Protein AF-A0A286G1Q9-F1 (afdb_monomer_lite)

Organism: NCBI:txid414052

Sequence (181 aa):
MIAPRFAAVPCRAAALAVALVFIPAAVVLGTGPVAAQGSPAASSSGALAEALAVELGRPLTPPEGWALQQTVVDHLGKVRQARAAYVERLTVATGLAADTVESALPPLGRGTFSAPRDLRPAMAAGLGRPLAVAEEQAMAAAEADRIAALQPHRQALADRLAVLTGLAPERILPLLPGLGL

Secondary structure (DSSP, 8-state):
-------PPPP----------------------------HHHHHHHHHHHHHHHHHTSPPPHHHHHHHHHHHHHHHHHHHHHHHHHHHHHHHHH---H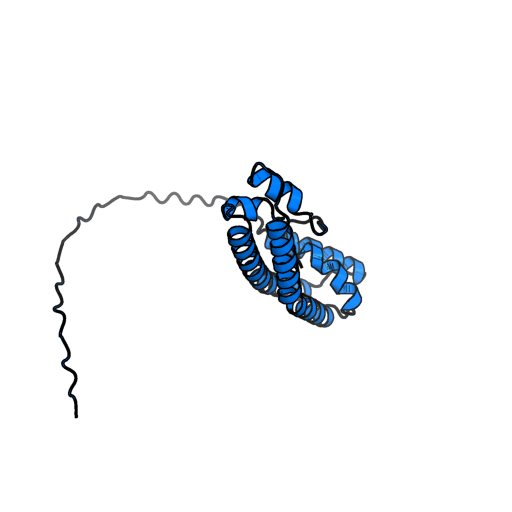HHHHHHSPPTT--S-------HHHHHHHHTSPPPHHHHHHHHHHHHHHHHHHHHHHHHHHHHHHHHH---HHHHTTTGGGGT-

Structure (mmCIF, N/CA/C/O backbone):
data_AF-A0A286G1Q9-F1
#
_entry.id   AF-A0A286G1Q9-F1
#
loop_
_atom_site.group_PDB
_atom_site.id
_atom_site.type_symbol
_atom_site.label_atom_id
_atom_site.label_alt_id
_atom_site.label_comp_id
_atom_site.label_asym_id
_atom_site.label_entity_id
_atom_site.label_seq_id
_atom_site.pdbx_PDB_ins_code
_atom_site.Cartn_x
_atom_site.Cartn_y
_atom_site.Cartn_z
_atom_site.occupancy
_atom_site.B_iso_or_equiv
_atom_site.auth_seq_id
_atom_site.auth_comp_id
_atom_site.auth_asym_id
_atom_site.auth_atom_id
_atom_site.pdbx_PDB_model_num
ATOM 1 N N . MET A 1 1 ? -49.130 26.594 -17.032 1.00 46.50 1 MET A N 1
ATOM 2 C CA . MET A 1 1 ? -48.070 27.480 -17.559 1.00 46.50 1 MET A CA 1
ATOM 3 C C . MET A 1 1 ? -47.640 28.402 -16.429 1.00 46.50 1 MET A C 1
ATOM 5 O O . MET A 1 1 ? -48.415 29.262 -16.042 1.00 46.50 1 MET A O 1
ATOM 9 N N . ILE A 1 2 ? -46.487 28.136 -15.814 1.00 56.78 2 ILE A N 1
ATOM 10 C CA . ILE A 1 2 ? -45.994 28.846 -14.623 1.00 56.78 2 ILE A CA 1
ATOM 11 C C . ILE A 1 2 ? -44.721 29.584 -15.041 1.00 56.78 2 ILE A C 1
ATOM 13 O O . ILE A 1 2 ? -43.764 28.952 -15.480 1.00 56.78 2 ILE A O 1
ATOM 17 N N . ALA A 1 3 ? -44.742 30.913 -14.962 1.00 48.72 3 ALA A N 1
ATO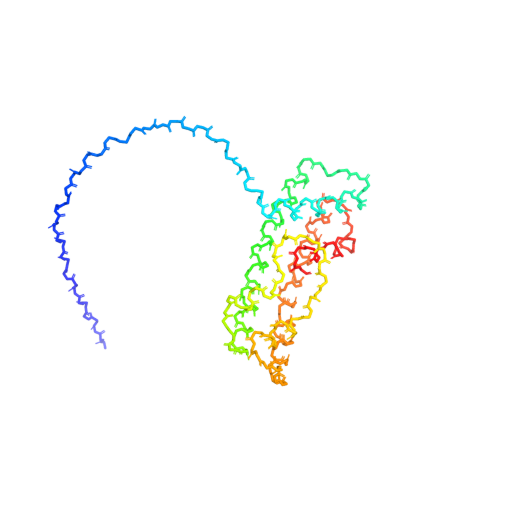M 18 C CA . ALA A 1 3 ? -43.607 31.772 -15.279 1.00 48.72 3 ALA A CA 1
ATOM 19 C C . ALA A 1 3 ? -42.683 31.916 -14.052 1.00 48.72 3 ALA A C 1
ATOM 21 O O . ALA A 1 3 ? -43.184 32.207 -12.962 1.00 48.72 3 ALA A O 1
ATOM 22 N N . PRO A 1 4 ? -41.355 31.756 -14.190 1.00 61.19 4 PRO A N 1
ATOM 23 C CA . PRO A 1 4 ? -40.423 32.025 -13.102 1.00 61.19 4 PRO A CA 1
ATOM 24 C C . PRO A 1 4 ? -40.135 33.529 -12.971 1.00 61.19 4 PRO A C 1
ATOM 26 O O . PRO A 1 4 ? -39.790 34.209 -13.937 1.00 61.19 4 PRO A O 1
ATOM 29 N N . ARG A 1 5 ? -40.261 34.045 -11.743 1.00 64.31 5 ARG A N 1
ATOM 30 C CA . ARG A 1 5 ? -39.819 35.387 -11.347 1.00 64.31 5 ARG A CA 1
ATOM 31 C C . ARG A 1 5 ? -38.334 35.340 -10.981 1.00 64.31 5 ARG A C 1
ATOM 33 O O . ARG A 1 5 ? -37.966 34.705 -9.998 1.00 64.31 5 ARG A O 1
ATOM 40 N N . PHE A 1 6 ? -37.502 36.032 -11.754 1.00 56.72 6 PHE A N 1
ATOM 41 C CA . PHE A 1 6 ? -36.108 36.308 -11.413 1.00 56.72 6 PHE A CA 1
ATOM 42 C C . PHE A 1 6 ? -36.046 37.442 -10.382 1.00 56.72 6 PHE A C 1
ATOM 44 O O . PHE A 1 6 ? -36.530 38.544 -10.638 1.00 56.72 6 PHE A O 1
ATOM 51 N N . ALA A 1 7 ? -35.455 37.173 -9.218 1.00 62.50 7 ALA A N 1
ATOM 52 C CA . ALA A 1 7 ? -35.110 38.192 -8.235 1.00 62.50 7 ALA A CA 1
ATOM 53 C C . ALA A 1 7 ? -33.696 38.715 -8.534 1.00 62.50 7 ALA A C 1
ATOM 55 O O . ALA A 1 7 ? -32.721 37.968 -8.473 1.00 62.50 7 ALA A O 1
ATOM 56 N N . ALA A 1 8 ? -33.601 39.997 -8.885 1.00 56.91 8 ALA A N 1
ATOM 57 C CA . ALA A 1 8 ? -32.343 40.711 -9.057 1.00 56.91 8 ALA A CA 1
ATOM 58 C C . ALA A 1 8 ? -31.742 41.049 -7.682 1.00 56.91 8 ALA A C 1
ATOM 60 O O . ALA A 1 8 ? -32.396 41.681 -6.852 1.00 56.91 8 ALA A O 1
ATOM 61 N N . VAL A 1 9 ? -30.496 40.638 -7.446 1.00 64.06 9 VAL A N 1
ATOM 62 C CA . VAL A 1 9 ? -29.720 41.007 -6.254 1.00 64.06 9 VAL A CA 1
ATOM 63 C C . VAL A 1 9 ? -28.908 42.270 -6.578 1.00 64.06 9 VAL A C 1
ATOM 65 O O . VAL A 1 9 ? -28.150 42.255 -7.549 1.00 64.06 9 VAL A O 1
ATOM 68 N N . PRO A 1 10 ? -29.044 43.370 -5.814 1.00 64.19 10 PRO A N 1
ATOM 69 C CA . PRO A 1 10 ? -28.313 44.602 -6.084 1.00 64.19 10 PRO A CA 1
ATOM 70 C C . PRO A 1 10 ? -26.841 44.510 -5.658 1.00 64.19 10 PRO A C 1
ATOM 72 O O . PRO A 1 10 ? -26.516 44.247 -4.499 1.00 64.19 10 PRO A O 1
ATOM 75 N N . CYS A 1 11 ? -25.952 44.810 -6.608 1.00 49.75 11 CYS A N 1
ATOM 76 C CA . CYS A 1 11 ? -24.539 45.090 -6.386 1.00 49.75 11 CYS A CA 1
ATOM 77 C C . CYS A 1 11 ? -24.363 46.283 -5.433 1.00 49.75 11 CYS A C 1
ATOM 79 O O . CYS A 1 11 ? -24.742 47.409 -5.753 1.00 49.75 11 CYS A O 1
ATOM 81 N N . ARG A 1 12 ? -23.719 46.057 -4.286 1.00 56.97 12 ARG A N 1
ATOM 82 C CA . ARG A 1 12 ? -23.111 47.115 -3.471 1.00 56.97 12 ARG A CA 1
ATOM 83 C C . ARG A 1 12 ? -21.597 46.949 -3.525 1.00 56.97 12 ARG A C 1
ATOM 85 O O . ARG A 1 12 ? -21.027 46.183 -2.759 1.00 56.97 12 ARG A O 1
ATOM 92 N N . ALA A 1 13 ? -20.960 47.659 -4.452 1.00 54.50 13 ALA A N 1
ATOM 93 C CA . ALA A 1 13 ? -19.521 47.881 -4.425 1.00 54.50 13 ALA A CA 1
ATOM 94 C C . ALA A 1 13 ? -19.250 49.046 -3.464 1.00 54.50 13 ALA A C 1
ATOM 96 O O . ALA A 1 13 ? -19.447 50.210 -3.805 1.00 54.50 13 ALA A O 1
ATOM 97 N N . ALA A 1 14 ? -18.872 48.716 -2.231 1.00 55.88 14 ALA A N 1
ATOM 98 C CA . ALA A 1 14 ? -18.356 49.680 -1.276 1.00 55.88 14 ALA A CA 1
ATOM 99 C C . ALA A 1 14 ? -16.885 49.954 -1.605 1.00 55.88 14 ALA A C 1
ATOM 101 O O . ALA A 1 14 ? -16.043 49.060 -1.546 1.00 55.88 14 ALA A O 1
ATOM 102 N N . ALA A 1 15 ? -16.598 51.201 -1.966 1.00 52.31 15 ALA A N 1
ATOM 103 C CA . ALA A 1 15 ? -15.256 51.746 -1.983 1.00 52.31 15 ALA A CA 1
ATOM 104 C C . ALA A 1 15 ? -14.762 51.889 -0.537 1.00 52.31 15 ALA A C 1
ATOM 106 O O . ALA A 1 15 ? -15.402 52.567 0.265 1.00 52.31 15 ALA A O 1
ATOM 107 N N . LEU A 1 16 ? -13.615 51.294 -0.214 1.00 52.31 16 LEU A N 1
ATOM 108 C CA . LEU A 1 16 ? -12.829 51.724 0.935 1.00 52.31 16 LEU A CA 1
ATOM 109 C C . LEU A 1 16 ? -11.348 51.707 0.564 1.00 52.31 16 LEU A C 1
ATOM 111 O O . LEU A 1 16 ? -10.764 50.667 0.267 1.00 52.31 16 LEU A O 1
ATOM 115 N N . ALA A 1 17 ? -10.782 52.908 0.553 1.00 52.94 17 ALA A N 1
ATOM 116 C CA . ALA A 1 17 ? -9.363 53.166 0.445 1.00 52.94 17 ALA A CA 1
ATOM 117 C C . ALA A 1 17 ? -8.627 52.528 1.630 1.00 52.94 17 ALA A C 1
ATOM 119 O O . ALA A 1 17 ? -8.997 52.753 2.782 1.00 52.94 17 ALA A O 1
ATOM 120 N N . VAL A 1 18 ? -7.566 51.773 1.349 1.00 51.84 18 VAL A N 1
ATOM 121 C CA . VAL A 1 18 ? -6.599 51.347 2.363 1.00 51.84 18 VAL A CA 1
ATOM 122 C C . VAL A 1 18 ? -5.214 51.814 1.942 1.00 51.84 18 VAL A C 1
ATOM 124 O O . VAL A 1 18 ? -4.792 51.660 0.798 1.00 51.84 18 VAL A O 1
ATOM 127 N N . ALA A 1 19 ? -4.580 52.463 2.910 1.00 50.38 19 ALA A N 1
ATOM 128 C CA . ALA A 1 19 ? -3.328 53.184 2.861 1.00 50.38 19 ALA A CA 1
ATOM 129 C C . ALA A 1 19 ? -2.171 52.414 2.206 1.00 50.38 19 ALA A C 1
ATOM 131 O O . ALA A 1 19 ? -1.860 51.277 2.557 1.00 50.38 19 ALA A O 1
ATOM 132 N N . LEU A 1 20 ? -1.474 53.125 1.321 1.00 50.12 20 LEU A N 1
ATOM 133 C CA . LEU A 1 20 ? -0.109 52.845 0.898 1.00 50.12 20 LEU A CA 1
ATOM 134 C C . LEU A 1 20 ? 0.822 53.022 2.108 1.00 50.12 20 LEU A C 1
ATOM 136 O O . LEU A 1 20 ? 1.141 54.145 2.495 1.00 50.12 20 LEU A O 1
ATOM 140 N N . VAL A 1 21 ? 1.261 51.915 2.707 1.00 56.69 21 VAL A N 1
ATOM 141 C CA . VAL A 1 21 ? 2.411 51.900 3.620 1.00 56.69 21 VAL A CA 1
ATOM 142 C C . VAL A 1 21 ? 3.615 51.427 2.817 1.00 56.69 21 VAL A C 1
ATOM 144 O O . VAL A 1 21 ? 3.724 50.266 2.432 1.00 56.69 21 VAL A O 1
ATOM 147 N N . PHE A 1 22 ? 4.494 52.376 2.517 1.00 47.47 22 PHE A N 1
ATOM 148 C CA . PHE A 1 22 ? 5.745 52.173 1.802 1.00 47.47 22 PHE A CA 1
ATOM 149 C C . PHE A 1 22 ? 6.777 51.600 2.785 1.00 47.47 22 PHE A C 1
ATOM 151 O O . PHE A 1 22 ? 7.311 52.326 3.620 1.00 47.47 22 PHE A O 1
ATOM 158 N N . ILE A 1 23 ? 7.030 50.291 2.721 1.00 59.38 23 ILE A N 1
ATOM 159 C CA . ILE A 1 23 ? 8.126 49.639 3.451 1.00 59.38 23 ILE A CA 1
ATOM 160 C C . ILE A 1 23 ? 9.264 49.408 2.447 1.00 59.38 23 ILE A C 1
ATOM 162 O O . ILE A 1 23 ? 9.084 48.611 1.523 1.00 59.38 23 ILE A O 1
ATOM 166 N N . PRO A 1 24 ? 10.433 50.059 2.579 1.00 51.56 24 PRO A N 1
ATOM 167 C CA . PRO A 1 24 ? 11.593 49.701 1.778 1.00 51.56 24 PRO A CA 1
ATOM 168 C C . PRO A 1 24 ? 12.154 48.367 2.288 1.00 51.56 24 PRO A C 1
ATOM 170 O O . PRO A 1 24 ? 12.862 48.308 3.292 1.00 51.56 24 PRO A O 1
ATOM 173 N N . ALA A 1 25 ? 11.810 47.277 1.603 1.00 49.81 25 ALA A N 1
ATOM 174 C CA . ALA A 1 25 ? 12.430 45.978 1.820 1.00 49.81 25 ALA A CA 1
ATOM 175 C C . ALA A 1 25 ? 13.837 45.989 1.206 1.00 49.81 25 ALA A C 1
ATOM 177 O O . ALA A 1 25 ? 14.006 45.962 -0.013 1.00 49.81 25 ALA A O 1
ATOM 178 N N . ALA A 1 26 ? 14.853 46.027 2.066 1.00 49.38 26 ALA A N 1
ATOM 179 C CA . ALA A 1 26 ? 16.213 45.666 1.707 1.00 49.38 26 ALA A CA 1
ATOM 180 C C . ALA A 1 26 ? 16.222 44.198 1.251 1.00 49.38 26 ALA A C 1
ATOM 182 O O . ALA A 1 26 ? 16.149 43.275 2.062 1.00 49.38 26 ALA A O 1
ATOM 183 N N . VAL A 1 27 ? 16.272 43.984 -0.064 1.00 52.19 27 VAL A N 1
ATOM 184 C CA . VAL A 1 27 ? 16.460 42.664 -0.669 1.00 52.19 27 VAL A CA 1
ATOM 185 C C . VAL A 1 27 ? 17.914 42.261 -0.449 1.00 52.19 27 VAL A C 1
ATOM 187 O O . VAL A 1 27 ? 18.804 42.571 -1.237 1.00 52.19 27 VAL A O 1
ATOM 190 N N . VAL A 1 28 ? 18.159 41.579 0.666 1.00 53.88 28 VAL A N 1
ATOM 191 C CA . VAL A 1 28 ? 19.361 40.771 0.850 1.00 53.88 28 VAL A CA 1
ATOM 192 C C . VAL A 1 28 ? 19.193 39.544 -0.043 1.00 53.88 28 VAL A C 1
ATOM 194 O O . VAL A 1 28 ? 18.427 38.633 0.267 1.00 53.88 28 VAL A O 1
ATOM 197 N N . LEU A 1 29 ? 19.894 39.544 -1.178 1.00 47.00 29 LEU A N 1
ATOM 198 C CA . LEU A 1 29 ? 20.135 38.371 -2.020 1.00 47.00 29 LEU A CA 1
ATOM 199 C C . LEU A 1 29 ? 20.992 37.366 -1.237 1.00 47.00 29 LEU A C 1
ATOM 201 O O . LEU A 1 29 ? 22.191 37.226 -1.455 1.00 47.00 29 LEU A O 1
ATOM 205 N N . GLY A 1 30 ? 20.369 36.685 -0.281 1.00 43.12 30 GLY A N 1
ATOM 206 C CA . GLY A 1 30 ? 20.910 35.484 0.326 1.00 43.12 30 GLY A CA 1
ATOM 207 C C . GLY A 1 30 ? 20.590 34.304 -0.577 1.00 43.12 30 GLY A C 1
ATOM 208 O O . GLY A 1 30 ? 19.539 33.685 -0.436 1.00 43.12 30 GLY A O 1
ATOM 209 N N . THR A 1 31 ? 21.494 33.971 -1.499 1.00 49.56 31 THR A N 1
ATOM 210 C CA . THR A 1 31 ? 21.544 32.642 -2.121 1.00 49.56 31 THR A CA 1
ATOM 211 C C . THR A 1 31 ? 21.985 31.637 -1.060 1.00 49.56 31 THR A C 1
ATOM 213 O O . THR A 1 31 ? 23.127 31.180 -1.039 1.00 49.56 31 THR A O 1
ATOM 216 N N . GLY A 1 32 ? 21.096 31.345 -0.114 1.00 42.12 32 GLY A N 1
ATOM 217 C CA . GLY A 1 32 ? 21.249 30.188 0.748 1.00 42.12 32 GLY A CA 1
ATOM 218 C C . GLY A 1 32 ? 21.116 28.933 -0.116 1.00 42.12 32 GLY A C 1
ATOM 219 O O . GLY A 1 32 ? 20.238 28.899 -0.985 1.00 42.12 32 GLY A O 1
ATOM 220 N N . PRO A 1 33 ? 21.960 27.906 0.072 1.00 46.28 33 PRO A N 1
ATOM 221 C CA . PRO A 1 33 ? 21.718 26.620 -0.550 1.00 46.28 33 PRO A CA 1
ATOM 222 C C . PRO A 1 33 ? 20.346 26.155 -0.070 1.00 46.28 33 PRO A C 1
ATOM 224 O O . PRO A 1 33 ? 20.135 25.927 1.122 1.00 46.28 33 PRO A O 1
ATOM 227 N N . VAL A 1 34 ? 19.396 26.057 -0.999 1.00 50.44 34 VAL A N 1
ATOM 228 C CA . VAL A 1 34 ? 18.176 25.290 -0.784 1.00 50.44 34 VAL A CA 1
ATOM 229 C C . VAL A 1 34 ? 18.673 23.890 -0.475 1.00 50.44 34 VAL A C 1
ATOM 231 O O . VAL A 1 34 ? 19.079 23.157 -1.375 1.00 50.44 34 VAL A O 1
ATOM 234 N N . ALA A 1 35 ? 18.729 23.550 0.813 1.00 41.28 35 ALA A N 1
ATOM 235 C CA . ALA A 1 35 ? 18.832 22.176 1.241 1.00 41.28 35 ALA A CA 1
ATOM 236 C C . ALA A 1 35 ? 17.681 21.484 0.524 1.00 41.28 35 ALA A C 1
ATOM 238 O O . ALA A 1 35 ? 16.515 21.753 0.823 1.00 41.28 35 ALA A O 1
ATOM 239 N N . ALA A 1 36 ? 18.019 20.707 -0.505 1.00 43.31 36 ALA A N 1
ATOM 240 C CA . ALA A 1 36 ? 17.094 19.838 -1.186 1.00 43.31 36 ALA A CA 1
ATOM 241 C C . ALA A 1 36 ? 16.497 18.976 -0.081 1.00 43.31 36 ALA A C 1
ATOM 243 O O . ALA A 1 36 ? 17.136 18.041 0.399 1.00 43.31 36 ALA A O 1
ATOM 244 N N . GLN A 1 37 ? 15.321 19.371 0.408 1.00 44.16 37 GLN A N 1
ATOM 245 C CA . GLN A 1 37 ? 14.519 18.539 1.275 1.00 44.16 37 GLN A CA 1
ATOM 246 C C . GLN A 1 37 ? 14.316 17.284 0.446 1.00 44.16 37 GLN A C 1
ATOM 248 O O . GLN A 1 37 ? 13.600 17.323 -0.555 1.00 44.16 37 GLN A O 1
ATOM 253 N N . GLY A 1 38 ? 15.080 16.238 0.774 1.00 45.81 38 GLY A N 1
ATOM 254 C CA . GLY A 1 38 ? 15.078 14.980 0.052 1.00 45.81 38 GLY A CA 1
ATOM 255 C C . GLY A 1 38 ? 13.637 14.531 -0.002 1.00 45.81 38 GLY A C 1
ATOM 256 O O . GLY A 1 38 ? 13.063 14.160 1.022 1.00 45.81 38 GLY A O 1
ATOM 257 N N . SER A 1 39 ? 13.019 14.700 -1.170 1.00 47.84 39 SER A N 1
ATOM 258 C CA . SER A 1 39 ? 11.603 14.425 -1.313 1.00 47.84 39 SER A CA 1
ATOM 259 C C . SER A 1 39 ? 11.430 12.959 -0.927 1.00 47.84 39 SER A C 1
ATOM 261 O O . SER A 1 39 ? 12.187 12.128 -1.426 1.00 47.84 39 SER A O 1
ATOM 263 N N . PRO A 1 40 ? 10.497 12.594 -0.037 1.00 52.56 40 PRO A N 1
ATOM 264 C CA . PRO A 1 40 ? 10.338 11.202 0.389 1.00 52.56 40 PRO A CA 1
ATOM 265 C C . PRO A 1 40 ? 10.076 10.257 -0.800 1.00 52.56 40 PRO A C 1
ATOM 267 O O . PRO A 1 40 ? 10.386 9.070 -0.731 1.00 52.56 40 PRO A O 1
ATOM 270 N N . ALA A 1 41 ? 9.590 10.798 -1.925 1.00 50.19 41 ALA A N 1
ATOM 271 C CA . ALA A 1 41 ? 9.486 10.102 -3.206 1.00 50.19 41 ALA A CA 1
ATOM 272 C C . ALA A 1 41 ? 10.850 9.728 -3.831 1.00 50.19 41 ALA A C 1
ATOM 274 O O . ALA A 1 41 ? 10.953 8.705 -4.503 1.00 50.19 41 ALA A O 1
ATOM 275 N N . ALA A 1 42 ? 11.908 10.513 -3.606 1.00 55.16 42 ALA A N 1
ATOM 276 C CA . ALA A 1 42 ? 13.269 10.221 -4.065 1.00 55.16 42 ALA A CA 1
ATOM 277 C C . ALA A 1 42 ? 13.888 9.034 -3.304 1.00 55.16 42 ALA A C 1
ATOM 279 O O . ALA A 1 42 ? 14.580 8.213 -3.895 1.00 55.16 42 ALA A O 1
ATOM 280 N N . SER A 1 43 ? 13.589 8.890 -2.009 1.00 61.56 43 SER A N 1
ATOM 281 C CA . SER A 1 43 ? 14.094 7.771 -1.197 1.00 61.56 43 SER A CA 1
ATOM 282 C C . SER A 1 43 ? 13.413 6.439 -1.531 1.00 61.56 43 SER A C 1
ATOM 284 O O . SER A 1 43 ? 14.074 5.407 -1.591 1.00 61.56 43 SER A O 1
ATOM 286 N N . SER A 1 44 ? 12.102 6.453 -1.789 1.00 65.69 44 SER A N 1
ATOM 287 C CA . SER A 1 44 ? 11.346 5.246 -2.166 1.00 65.69 44 SER A CA 1
ATOM 288 C C . SER A 1 44 ? 11.612 4.804 -3.605 1.00 65.69 44 SER A C 1
ATOM 290 O O . SER A 1 44 ? 11.750 3.609 -3.858 1.00 65.69 44 SER A O 1
ATOM 292 N N . SER A 1 45 ? 11.742 5.752 -4.539 1.00 74.00 45 SER A N 1
ATOM 293 C CA . SER A 1 45 ? 12.166 5.435 -5.910 1.00 74.00 45 SER A CA 1
ATOM 294 C C . SER A 1 45 ? 13.603 4.915 -5.966 1.00 74.00 45 SER A C 1
ATOM 296 O O . SER A 1 45 ? 13.857 3.993 -6.730 1.00 74.00 45 SER A O 1
ATOM 298 N N . GLY A 1 46 ? 14.511 5.420 -5.122 1.00 81.06 46 GLY A N 1
ATOM 299 C CA . GLY A 1 46 ? 15.887 4.924 -5.022 1.00 81.06 46 GLY A CA 1
ATOM 300 C C . GLY A 1 46 ? 15.976 3.454 -4.600 1.00 81.06 46 GLY A C 1
ATOM 301 O O . GLY A 1 46 ? 16.628 2.668 -5.279 1.00 81.06 46 GLY A O 1
ATOM 302 N N . ALA A 1 47 ? 15.261 3.056 -3.542 1.00 82.50 47 ALA A N 1
ATOM 303 C CA . ALA A 1 47 ? 15.257 1.664 -3.075 1.00 82.50 47 ALA A CA 1
ATOM 304 C C . ALA A 1 47 ? 14.647 0.693 -4.105 1.00 82.50 47 ALA A C 1
ATOM 306 O O . ALA A 1 47 ? 15.155 -0.408 -4.308 1.00 82.50 47 ALA A O 1
ATOM 307 N N . LEU A 1 48 ? 13.574 1.106 -4.790 1.00 85.31 48 LEU A N 1
ATOM 308 C CA . LEU A 1 48 ? 12.987 0.316 -5.873 1.00 85.31 48 LEU A CA 1
ATOM 309 C C . LEU A 1 48 ? 13.919 0.235 -7.089 1.00 85.31 48 LEU A C 1
ATOM 311 O O . LEU A 1 48 ? 14.038 -0.826 -7.694 1.00 85.31 48 LEU A O 1
ATOM 315 N N . ALA A 1 49 ? 14.584 1.337 -7.441 1.00 87.81 49 ALA A N 1
ATOM 316 C CA . ALA A 1 49 ? 15.558 1.381 -8.526 1.00 87.81 49 ALA A CA 1
ATOM 317 C C . ALA A 1 49 ? 16.736 0.437 -8.259 1.00 87.81 49 ALA A C 1
ATOM 319 O O . ALA A 1 49 ? 17.164 -0.273 -9.164 1.00 87.81 49 ALA A O 1
ATOM 320 N N . GLU A 1 50 ? 17.223 0.393 -7.018 1.00 87.06 50 GLU A N 1
ATOM 321 C CA . GLU A 1 50 ? 18.274 -0.528 -6.589 1.00 87.06 50 GLU A CA 1
ATOM 322 C C . GLU A 1 50 ? 17.806 -1.986 -6.659 1.00 87.06 50 GLU A C 1
ATOM 324 O O . GLU A 1 50 ? 18.484 -2.814 -7.263 1.00 87.06 50 GLU A O 1
ATOM 329 N N . ALA A 1 51 ? 16.612 -2.296 -6.145 1.00 87.31 51 ALA A N 1
ATOM 330 C CA . ALA A 1 51 ? 16.047 -3.643 -6.230 1.00 87.31 51 ALA A CA 1
ATOM 331 C C . ALA A 1 51 ? 15.852 -4.106 -7.686 1.00 87.31 51 ALA A C 1
ATOM 333 O O . ALA A 1 51 ? 16.204 -5.232 -8.035 1.00 87.31 51 ALA A O 1
ATOM 334 N N . LEU A 1 52 ? 15.356 -3.227 -8.562 1.00 88.38 52 LEU A N 1
ATOM 335 C CA . LEU A 1 52 ? 15.233 -3.513 -9.993 1.00 88.38 52 LEU A CA 1
ATOM 336 C C . LEU A 1 52 ? 16.600 -3.693 -10.660 1.00 88.38 52 LEU A C 1
ATOM 338 O O . LEU A 1 52 ? 16.750 -4.583 -11.491 1.00 88.38 52 LEU A O 1
ATOM 342 N N . ALA A 1 53 ? 17.601 -2.890 -10.294 1.00 89.38 53 ALA A N 1
ATOM 343 C CA . ALA A 1 53 ? 18.957 -3.032 -10.818 1.00 89.38 53 ALA A CA 1
ATOM 344 C C . ALA A 1 53 ? 19.592 -4.376 -10.422 1.00 89.38 53 ALA A C 1
ATOM 346 O O . ALA A 1 53 ? 20.266 -5.002 -11.243 1.00 89.38 53 ALA A O 1
ATOM 347 N N . VAL A 1 54 ? 19.337 -4.850 -9.196 1.00 90.88 54 VAL A N 1
ATOM 348 C CA . VAL A 1 54 ? 19.756 -6.181 -8.732 1.00 90.88 54 VAL A CA 1
ATOM 349 C C . VAL A 1 54 ? 19.080 -7.280 -9.555 1.00 90.88 54 VAL A C 1
ATOM 351 O O . VAL A 1 54 ? 19.767 -8.162 -10.065 1.00 90.88 54 VAL A O 1
ATOM 354 N N . GLU A 1 55 ? 17.762 -7.205 -9.760 1.00 90.94 55 GLU A N 1
ATOM 355 C CA . GLU A 1 55 ? 17.020 -8.196 -10.555 1.00 90.94 55 GLU A CA 1
ATOM 356 C C . GLU A 1 55 ? 17.431 -8.213 -12.037 1.00 90.94 55 GLU A C 1
ATOM 358 O O . GLU A 1 55 ? 17.443 -9.278 -12.664 1.00 90.94 55 GLU A O 1
ATOM 363 N N . LEU A 1 56 ? 17.784 -7.047 -12.589 1.00 91.06 56 LEU A N 1
ATOM 364 C CA . LEU A 1 56 ? 18.285 -6.875 -13.955 1.00 91.06 56 LEU A CA 1
ATOM 365 C C . LEU A 1 56 ? 19.745 -7.310 -14.131 1.00 91.06 56 LEU A C 1
ATOM 367 O O . LEU A 1 56 ? 20.176 -7.533 -15.262 1.00 91.06 56 LEU A O 1
ATOM 371 N N . GLY A 1 57 ? 20.526 -7.371 -13.050 1.00 93.31 57 GLY A N 1
ATOM 372 C CA . GLY A 1 57 ? 21.978 -7.567 -13.106 1.00 93.31 57 GLY A CA 1
ATOM 373 C C . GLY A 1 57 ? 22.746 -6.392 -13.731 1.00 93.31 57 GLY A C 1
ATOM 374 O O . GLY A 1 57 ? 23.919 -6.535 -14.073 1.00 93.31 57 GLY A O 1
ATOM 375 N N . ARG A 1 58 ? 22.100 -5.231 -13.906 1.00 92.38 58 ARG A N 1
ATOM 376 C CA . ARG A 1 58 ? 22.694 -3.994 -14.435 1.00 92.38 58 ARG A CA 1
ATOM 377 C C . ARG A 1 58 ? 22.017 -2.769 -13.818 1.00 92.38 58 ARG A C 1
ATOM 379 O O . ARG A 1 58 ? 20.838 -2.847 -13.473 1.00 92.38 58 ARG A O 1
ATOM 386 N N . PRO A 1 59 ? 22.697 -1.613 -13.739 1.00 92.06 59 PRO A N 1
ATOM 387 C CA . PRO A 1 59 ? 22.027 -0.375 -13.369 1.00 92.06 59 PRO A CA 1
ATOM 388 C C . PRO A 1 59 ? 20.954 0.006 -14.401 1.00 92.06 59 PRO A C 1
ATOM 390 O O . PRO A 1 59 ? 21.063 -0.288 -15.600 1.00 92.06 59 PRO A O 1
ATOM 393 N N . LEU A 1 60 ? 19.923 0.700 -13.919 1.00 88.94 60 LEU A N 1
ATOM 394 C CA . LEU A 1 60 ? 18.942 1.363 -14.771 1.00 88.94 60 LEU A CA 1
ATOM 395 C C . LEU A 1 60 ? 19.630 2.475 -15.566 1.00 88.94 60 LEU A C 1
ATOM 397 O O . LEU A 1 60 ? 20.453 3.229 -15.042 1.00 88.94 60 LEU A O 1
ATOM 401 N N . THR A 1 61 ? 19.279 2.589 -16.839 1.00 91.31 61 THR A N 1
ATOM 402 C CA . THR A 1 61 ? 19.710 3.709 -17.673 1.00 91.31 61 THR A CA 1
ATOM 403 C C . THR A 1 61 ? 19.016 5.002 -17.219 1.00 91.31 61 THR A C 1
ATOM 405 O O . THR A 1 61 ? 17.931 4.948 -16.635 1.00 91.31 61 THR A O 1
ATOM 408 N N . PRO A 1 62 ? 19.581 6.189 -17.505 1.00 89.50 62 PRO A N 1
ATOM 409 C CA . PRO A 1 62 ? 18.933 7.459 -17.175 1.00 89.50 62 PRO A CA 1
ATOM 410 C C . PRO A 1 62 ? 17.465 7.592 -17.642 1.00 89.50 62 PRO A C 1
ATOM 412 O O . PRO A 1 62 ? 16.641 8.014 -16.827 1.00 89.50 62 PRO A O 1
ATOM 415 N N . PRO A 1 63 ? 17.081 7.219 -18.887 1.00 88.94 63 PRO A N 1
ATOM 416 C CA . PRO A 1 63 ? 15.677 7.278 -19.300 1.00 88.94 63 PRO A CA 1
ATOM 417 C C . PRO A 1 63 ? 14.785 6.278 -18.547 1.00 88.94 63 PRO A C 1
ATOM 419 O O . PRO A 1 63 ? 13.665 6.637 -18.184 1.00 88.94 63 PRO A O 1
ATOM 422 N N . GLU A 1 64 ? 15.270 5.064 -18.254 1.00 88.56 64 GLU A N 1
ATOM 423 C CA . GLU A 1 64 ? 14.535 4.079 -17.441 1.00 88.56 64 GLU A CA 1
ATOM 424 C C . GLU A 1 64 ? 14.319 4.596 -16.009 1.00 88.56 64 GLU A C 1
ATOM 426 O O . GLU A 1 64 ? 13.215 4.499 -15.478 1.00 88.56 64 GLU A O 1
ATOM 431 N N . GLY A 1 65 ? 15.344 5.204 -15.401 1.00 89.38 65 GLY A N 1
ATOM 432 C CA . GLY A 1 65 ? 15.262 5.791 -14.062 1.00 89.38 65 GLY A CA 1
ATOM 433 C C . GLY A 1 65 ? 14.259 6.945 -13.973 1.00 89.38 65 GLY A C 1
ATOM 434 O O . GLY A 1 65 ? 13.476 7.013 -13.025 1.00 89.38 65 GLY A O 1
ATOM 435 N N . TRP A 1 66 ? 14.218 7.821 -14.982 1.00 88.88 66 TRP A N 1
ATOM 436 C CA . TRP A 1 66 ? 13.231 8.904 -15.039 1.00 88.88 66 TRP A CA 1
ATOM 437 C C . TRP A 1 66 ? 11.800 8.375 -15.221 1.00 88.88 66 TRP A C 1
ATOM 439 O O . TRP A 1 66 ? 10.883 8.805 -14.518 1.00 88.88 66 TRP A O 1
ATOM 449 N N . ALA A 1 67 ? 11.606 7.402 -16.118 1.00 89.50 67 ALA A N 1
ATOM 450 C CA . ALA A 1 67 ? 10.304 6.775 -16.344 1.00 89.50 67 ALA A CA 1
ATOM 451 C C . ALA A 1 67 ? 9.803 6.017 -15.103 1.00 89.50 67 ALA A C 1
ATOM 453 O O . ALA A 1 67 ? 8.621 6.105 -14.752 1.00 89.50 67 ALA A O 1
ATOM 454 N N . LEU A 1 68 ? 10.703 5.325 -14.398 1.00 90.44 68 LEU A N 1
ATOM 455 C CA . LEU A 1 68 ? 10.437 4.700 -13.104 1.00 90.44 68 LEU A CA 1
ATOM 456 C C . LEU A 1 68 ? 9.946 5.739 -12.093 1.00 90.44 68 LEU A C 1
ATOM 458 O O . LEU A 1 68 ? 8.891 5.555 -11.489 1.00 90.44 68 LEU A O 1
ATOM 462 N N . GLN A 1 69 ? 10.677 6.845 -11.932 1.00 89.44 69 GLN A N 1
ATOM 463 C CA . GLN A 1 69 ? 10.328 7.892 -10.977 1.00 89.44 69 GLN A CA 1
ATOM 464 C C . GLN A 1 69 ? 8.942 8.488 -11.258 1.00 89.44 69 GLN A C 1
ATOM 466 O O . GLN A 1 69 ? 8.137 8.597 -10.334 1.00 89.44 69 GLN A O 1
ATOM 471 N N . GLN A 1 70 ? 8.641 8.826 -12.516 1.00 89.44 70 GLN A N 1
ATOM 472 C CA . GLN A 1 70 ? 7.318 9.314 -12.932 1.00 89.44 70 GLN A CA 1
ATOM 473 C C . GLN A 1 70 ? 6.218 8.307 -12.584 1.00 89.44 70 GLN A C 1
ATOM 475 O O . GLN A 1 70 ? 5.236 8.644 -11.924 1.00 89.44 70 GLN A O 1
ATOM 480 N N . THR A 1 71 ? 6.433 7.038 -12.943 1.00 89.00 71 THR A N 1
ATOM 481 C CA . THR A 1 71 ? 5.463 5.968 -12.688 1.00 89.00 71 THR A CA 1
ATOM 482 C C . THR A 1 71 ? 5.203 5.799 -11.189 1.00 89.00 71 THR A C 1
ATOM 484 O O . THR A 1 71 ? 4.053 5.649 -10.782 1.00 89.00 71 THR A O 1
ATOM 487 N N . VAL A 1 72 ? 6.244 5.869 -10.353 1.00 87.19 72 VAL A N 1
ATOM 488 C CA . VAL A 1 72 ? 6.119 5.796 -8.889 1.00 87.19 72 VAL A CA 1
ATOM 489 C C . VAL A 1 72 ? 5.366 7.005 -8.331 1.00 87.19 72 VAL A C 1
ATOM 491 O O . VAL A 1 72 ? 4.496 6.829 -7.481 1.00 87.19 72 VAL A O 1
ATOM 494 N N . VAL A 1 73 ? 5.654 8.223 -8.797 1.00 86.31 73 VAL A N 1
ATOM 495 C CA . VAL A 1 73 ? 4.980 9.447 -8.326 1.00 86.31 73 VAL A CA 1
ATOM 496 C C . VAL A 1 73 ? 3.482 9.408 -8.623 1.00 86.31 73 VAL A C 1
ATOM 498 O O . VAL A 1 73 ? 2.679 9.615 -7.708 1.00 86.31 73 VAL A O 1
ATOM 501 N N . ASP A 1 74 ? 3.106 9.070 -9.857 1.00 85.94 74 ASP A N 1
ATOM 502 C CA . ASP A 1 74 ? 1.703 8.907 -10.255 1.00 85.94 74 ASP A CA 1
ATOM 503 C C . ASP A 1 74 ? 0.997 7.871 -9.375 1.00 85.94 74 ASP A C 1
ATOM 505 O O . ASP A 1 74 ? -0.147 8.047 -8.940 1.00 85.94 74 ASP A O 1
ATOM 509 N N . HIS A 1 75 ? 1.708 6.789 -9.067 1.00 85.75 75 HIS A N 1
ATOM 510 C CA . HIS A 1 75 ? 1.187 5.706 -8.258 1.00 85.75 75 HIS A CA 1
ATOM 511 C C . HIS A 1 75 ? 0.983 6.091 -6.793 1.00 85.75 75 HIS A C 1
ATOM 513 O O . HIS A 1 75 ? -0.055 5.787 -6.203 1.00 85.75 75 HIS A O 1
ATOM 519 N N . LEU A 1 76 ? 1.938 6.809 -6.202 1.00 85.44 76 LEU A N 1
ATOM 520 C CA . LEU A 1 76 ? 1.837 7.294 -4.828 1.00 85.44 76 LEU A CA 1
ATOM 521 C C . LEU A 1 76 ? 0.618 8.206 -4.637 1.00 85.44 76 LEU A C 1
ATOM 523 O O . LEU A 1 76 ? 0.034 8.207 -3.555 1.00 85.44 76 LEU A O 1
ATOM 527 N N . GLY A 1 77 ? 0.187 8.933 -5.674 1.00 86.69 77 GLY A N 1
ATOM 528 C CA . GLY A 1 77 ? -1.070 9.686 -5.654 1.00 86.69 77 GLY A CA 1
ATOM 529 C C . GLY A 1 77 ? -2.294 8.795 -5.402 1.00 86.69 77 GLY A C 1
ATOM 530 O O . GLY A 1 77 ? -3.103 9.088 -4.521 1.00 86.69 77 GLY A O 1
ATOM 531 N N . LYS A 1 78 ? -2.391 7.660 -6.109 1.00 86.19 78 LYS A N 1
ATOM 532 C CA . LYS A 1 78 ? -3.464 6.662 -5.929 1.00 86.19 78 LYS A CA 1
ATOM 533 C C . LYS A 1 78 ? -3.418 6.024 -4.539 1.00 86.19 78 LYS A C 1
ATOM 535 O O . LYS A 1 78 ? -4.448 5.912 -3.877 1.00 86.19 78 LYS A O 1
ATOM 540 N N . VAL A 1 79 ? -2.223 5.664 -4.070 1.00 87.44 79 VAL A N 1
ATOM 541 C CA . VAL A 1 79 ? -2.029 5.068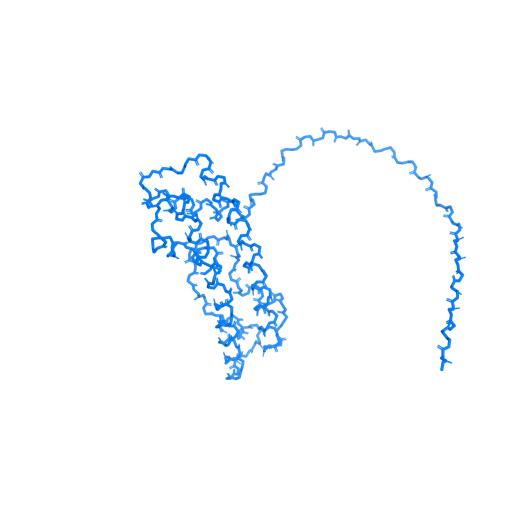 -2.737 1.00 87.44 79 VAL A CA 1
ATOM 542 C C . VAL A 1 79 ? -2.442 6.035 -1.631 1.00 87.44 79 VAL A C 1
ATOM 544 O O . VAL A 1 79 ? -3.111 5.627 -0.686 1.00 87.44 79 VAL A O 1
ATOM 547 N N . ARG A 1 80 ? -2.109 7.328 -1.755 1.00 88.94 80 ARG A N 1
ATOM 548 C CA . ARG A 1 80 ? -2.553 8.362 -0.804 1.00 88.94 80 ARG A CA 1
ATOM 549 C C . ARG A 1 80 ? -4.073 8.452 -0.732 1.00 88.94 80 ARG A C 1
ATOM 551 O O . ARG A 1 80 ? -4.609 8.521 0.368 1.00 88.94 80 ARG A O 1
ATOM 558 N N . GLN A 1 81 ? -4.758 8.403 -1.873 1.00 90.50 81 GLN A N 1
ATOM 559 C CA . GLN A 1 81 ? -6.220 8.424 -1.917 1.00 90.50 81 GLN A CA 1
ATOM 560 C C . GLN A 1 81 ? -6.830 7.194 -1.225 1.00 90.50 81 GLN A C 1
ATOM 562 O O . GLN A 1 81 ? -7.717 7.341 -0.387 1.00 90.50 81 GLN A O 1
ATOM 567 N N . ALA A 1 82 ? -6.328 5.992 -1.524 1.00 89.19 82 ALA A N 1
ATOM 568 C CA . ALA A 1 82 ? -6.792 4.762 -0.879 1.00 89.19 82 ALA A CA 1
ATOM 569 C C . ALA A 1 82 ? -6.505 4.761 0.633 1.00 89.19 82 ALA A C 1
ATOM 571 O O . ALA A 1 82 ? -7.350 4.350 1.425 1.00 89.19 82 ALA A O 1
ATOM 572 N N . ARG A 1 83 ? -5.336 5.271 1.048 1.00 90.25 83 ARG A N 1
ATOM 573 C CA . ARG A 1 83 ? -4.975 5.428 2.462 1.00 90.25 83 ARG A CA 1
ATOM 574 C C . ARG A 1 83 ? -5.909 6.403 3.174 1.00 90.25 83 ARG A C 1
ATOM 576 O O . ARG A 1 83 ? -6.347 6.085 4.270 1.00 90.25 83 ARG A O 1
ATOM 583 N N . ALA A 1 84 ? -6.246 7.539 2.565 1.00 92.50 84 ALA A N 1
ATOM 584 C CA . ALA A 1 84 ? -7.186 8.497 3.146 1.00 92.50 84 ALA A CA 1
ATOM 585 C C . ALA A 1 84 ? -8.576 7.872 3.362 1.00 92.50 84 ALA A C 1
ATOM 587 O O . ALA A 1 84 ? -9.124 7.971 4.456 1.00 92.50 84 ALA A O 1
ATOM 588 N N . ALA A 1 85 ? -9.097 7.142 2.368 1.00 93.50 85 ALA A N 1
ATOM 589 C CA . ALA A 1 85 ? -10.369 6.425 2.495 1.00 93.50 85 ALA A CA 1
ATOM 590 C C . ALA A 1 85 ? -10.325 5.326 3.574 1.00 93.50 85 ALA A C 1
ATOM 592 O O . ALA A 1 85 ? -11.298 5.105 4.294 1.00 93.50 85 ALA A O 1
ATOM 593 N N . TYR A 1 86 ? -9.189 4.637 3.708 1.00 93.88 86 TYR A N 1
ATOM 594 C CA . TYR A 1 86 ? -8.979 3.654 4.768 1.00 93.88 86 TYR A CA 1
ATOM 595 C C . TYR A 1 86 ? -8.967 4.301 6.160 1.00 93.88 86 TYR A C 1
ATOM 597 O O . TYR A 1 86 ? -9.658 3.825 7.058 1.00 93.88 86 TYR A O 1
ATOM 605 N N . VAL A 1 87 ? -8.244 5.416 6.324 1.00 94.38 87 VAL A N 1
ATOM 606 C CA . VAL A 1 87 ? -8.217 6.202 7.568 1.00 94.38 87 VAL A CA 1
ATOM 607 C C . VAL A 1 87 ? -9.622 6.658 7.943 1.00 94.38 87 VAL A C 1
ATOM 609 O O . VAL A 1 87 ? -10.045 6.421 9.068 1.00 94.38 87 VAL A O 1
ATOM 612 N N . GLU A 1 88 ? -10.376 7.231 7.005 1.00 95.75 88 GLU A N 1
ATOM 613 C CA . GLU A 1 88 ? -11.756 7.668 7.237 1.00 95.75 88 GLU A CA 1
ATOM 614 C C . GLU A 1 88 ? -12.629 6.522 7.771 1.00 95.75 88 GLU A C 1
ATOM 616 O O . GLU A 1 88 ? -13.270 6.646 8.814 1.00 95.75 88 GLU A O 1
ATOM 621 N N . ARG A 1 89 ? -12.585 5.348 7.136 1.00 94.12 89 ARG A N 1
ATOM 622 C CA . ARG A 1 89 ? -13.350 4.180 7.597 1.00 94.12 89 ARG A CA 1
ATOM 623 C C . ARG A 1 89 ? -12.943 3.717 8.991 1.00 94.12 89 ARG A C 1
ATOM 625 O O . ARG A 1 89 ? -13.812 3.401 9.798 1.00 94.12 89 ARG A O 1
ATOM 632 N N . LEU A 1 90 ? -11.646 3.705 9.289 1.00 94.25 90 LEU A N 1
ATOM 633 C CA . LEU A 1 90 ? -11.145 3.360 10.618 1.00 94.25 90 LEU A CA 1
ATOM 634 C C . LEU A 1 90 ? -11.584 4.373 11.679 1.00 94.25 90 LEU A C 1
ATOM 636 O O . LEU A 1 90 ? -11.971 3.968 12.775 1.00 94.25 90 LEU A O 1
ATOM 640 N N . THR A 1 91 ? -11.575 5.669 11.361 1.00 96.12 91 THR A N 1
ATOM 641 C CA . THR A 1 91 ? -12.065 6.710 12.279 1.00 96.12 91 THR A CA 1
ATOM 642 C C . THR A 1 91 ? -13.553 6.550 12.565 1.00 96.12 91 THR A C 1
ATOM 644 O O . THR A 1 91 ? -13.960 6.647 13.718 1.00 96.12 91 THR A O 1
ATOM 647 N N . VAL A 1 92 ? -14.362 6.202 11.559 1.00 95.75 92 VAL A N 1
ATOM 648 C CA . VAL A 1 92 ? -15.796 5.927 11.742 1.00 95.75 92 VAL A CA 1
ATOM 649 C C . VAL A 1 92 ? -16.015 4.663 12.576 1.00 95.75 92 VAL A C 1
ATOM 651 O O . VAL A 1 92 ? -16.870 4.651 13.456 1.00 95.75 92 VAL A O 1
ATOM 654 N N . ALA A 1 93 ? -15.235 3.608 12.329 1.00 93.94 93 ALA A N 1
ATOM 655 C CA . ALA A 1 93 ? -15.372 2.329 13.022 1.00 93.94 93 ALA A CA 1
ATOM 656 C C . ALA A 1 93 ? -14.950 2.381 14.498 1.00 93.94 93 ALA A C 1
ATOM 658 O O . ALA A 1 93 ? -15.559 1.716 15.329 1.00 93.94 93 ALA A O 1
ATOM 659 N N . THR A 1 94 ? -13.901 3.142 14.817 1.00 93.56 94 THR A N 1
ATOM 660 C CA . THR A 1 94 ? -13.294 3.174 16.161 1.00 93.56 94 THR A CA 1
ATOM 661 C C . THR A 1 94 ? -13.640 4.432 16.956 1.00 93.56 94 THR A C 1
ATOM 663 O O . THR A 1 94 ? -13.440 4.468 18.166 1.00 93.56 94 THR A O 1
ATOM 666 N N . GLY A 1 95 ? -14.126 5.489 16.301 1.00 95.00 95 GLY A N 1
ATOM 667 C CA . GLY A 1 95 ? -14.335 6.801 16.918 1.00 95.00 95 GLY A CA 1
ATOM 668 C C . GLY A 1 95 ? -13.041 7.561 17.238 1.00 95.00 95 GLY A C 1
ATOM 669 O O . GLY A 1 95 ? -13.097 8.616 17.868 1.00 95.00 95 GLY A O 1
ATOM 670 N N . LEU A 1 96 ? -11.875 7.043 16.836 1.00 95.06 96 LEU A N 1
ATOM 671 C CA . LEU A 1 96 ? -10.591 7.715 17.025 1.00 95.06 96 LEU A CA 1
ATOM 672 C C . LEU A 1 96 ? -10.454 8.928 16.100 1.00 95.06 96 LEU A C 1
ATOM 674 O O . LEU A 1 96 ? -10.990 8.958 14.992 1.00 95.06 96 LEU A O 1
ATOM 678 N N . ALA A 1 97 ? -9.665 9.911 16.536 1.00 95.44 97 ALA A N 1
ATOM 679 C CA . ALA A 1 97 ? -9.279 11.033 15.692 1.00 95.44 97 ALA A CA 1
ATOM 680 C C . ALA A 1 97 ? -8.432 10.558 14.498 1.00 95.44 97 ALA A C 1
ATOM 682 O O . ALA A 1 97 ? -7.602 9.653 14.632 1.00 95.44 97 ALA A O 1
ATOM 683 N N . ALA A 1 98 ? -8.603 11.209 13.343 1.00 93.81 98 ALA A N 1
ATOM 684 C CA . ALA A 1 98 ? -7.869 10.885 12.118 1.00 93.81 98 ALA A CA 1
ATOM 685 C C . ALA A 1 98 ? -6.349 10.914 12.321 1.00 93.81 98 ALA A C 1
ATOM 687 O O . ALA A 1 98 ? -5.672 9.978 11.906 1.00 93.81 98 ALA A O 1
ATOM 688 N N . ASP A 1 99 ? -5.833 11.906 13.050 1.00 93.31 99 ASP A N 1
ATOM 689 C CA . ASP A 1 99 ? -4.400 12.032 13.342 1.00 93.31 99 ASP A CA 1
ATOM 690 C C . ASP A 1 99 ? -3.858 10.824 14.125 1.00 93.31 99 ASP A C 1
ATOM 692 O O . ASP A 1 99 ? -2.757 10.339 13.859 1.00 93.31 99 ASP A O 1
ATOM 696 N N . THR A 1 100 ? -4.645 10.286 15.065 1.00 92.75 100 THR A N 1
ATOM 697 C CA . THR A 1 100 ? -4.281 9.088 15.836 1.00 92.75 100 THR A CA 1
ATOM 698 C C . THR A 1 100 ? -4.209 7.867 14.928 1.00 92.75 100 THR A C 1
ATOM 700 O O . THR A 1 100 ? -3.220 7.132 14.957 1.00 92.75 100 THR A O 1
ATOM 703 N N . VAL A 1 101 ? -5.221 7.672 14.081 1.00 92.75 101 VAL A N 1
ATOM 704 C CA . VAL A 1 101 ? -5.245 6.575 13.108 1.00 92.75 101 VAL A CA 1
ATOM 705 C C . VAL A 1 101 ? -4.082 6.693 12.123 1.00 92.75 101 VAL A C 1
ATOM 707 O O . VAL A 1 101 ? -3.365 5.721 11.891 1.00 92.75 101 VAL A O 1
ATOM 710 N N . GLU A 1 102 ? -3.840 7.884 11.579 1.00 91.19 102 GLU A N 1
ATOM 711 C CA . GLU A 1 102 ? -2.779 8.112 10.603 1.00 91.19 102 GLU A CA 1
ATOM 712 C C . GLU A 1 102 ? -1.385 7.893 11.202 1.00 91.19 102 GLU A C 1
ATOM 714 O O . GLU A 1 102 ? -0.523 7.317 10.535 1.00 91.19 102 GLU A O 1
ATOM 719 N N . SER A 1 103 ? -1.183 8.264 12.471 1.00 88.75 103 SER A N 1
ATOM 720 C CA . SER A 1 103 ? 0.071 8.031 13.201 1.00 88.75 103 SER A CA 1
ATOM 721 C C . SER A 1 103 ? 0.396 6.548 13.415 1.00 88.75 103 SER A C 1
ATOM 723 O O . SER A 1 103 ? 1.567 6.176 13.512 1.00 88.75 103 SER A O 1
ATOM 725 N N . ALA A 1 104 ? -0.628 5.689 13.466 1.00 88.75 104 ALA A N 1
ATOM 726 C CA . ALA A 1 104 ? -0.454 4.247 13.603 1.00 88.75 104 ALA A CA 1
ATOM 727 C C . ALA A 1 104 ? -0.086 3.574 12.274 1.00 88.75 104 ALA A C 1
ATOM 729 O O . ALA A 1 104 ? 0.506 2.491 12.264 1.00 88.75 104 ALA A O 1
ATOM 730 N N . LEU A 1 105 ? -0.433 4.207 11.151 1.00 86.62 105 LEU A N 1
ATOM 731 C CA . LEU A 1 105 ? -0.125 3.703 9.823 1.00 86.62 105 LEU A CA 1
ATOM 732 C C . LEU A 1 105 ? 1.344 3.970 9.464 1.00 86.62 105 LEU A C 1
ATOM 734 O O . LEU A 1 105 ? 1.852 5.066 9.713 1.00 86.62 105 LEU A O 1
ATOM 738 N N . PRO A 1 106 ? 2.026 3.019 8.803 1.00 80.12 106 PRO A N 1
ATOM 739 C CA . PRO A 1 106 ? 3.381 3.251 8.330 1.00 80.12 106 PRO A CA 1
ATOM 740 C C . PRO A 1 106 ? 3.415 4.424 7.332 1.00 80.12 106 PRO A C 1
ATOM 742 O O . PRO A 1 106 ? 2.504 4.568 6.507 1.00 80.12 106 PRO A O 1
ATOM 745 N N . PRO A 1 107 ? 4.450 5.281 7.390 1.00 78.62 107 PRO A N 1
ATOM 746 C CA . PRO A 1 107 ? 4.593 6.391 6.460 1.00 78.62 107 PRO A CA 1
ATOM 747 C C . PRO A 1 107 ? 4.791 5.881 5.030 1.00 78.62 107 PRO A C 1
ATOM 749 O O . PRO A 1 107 ? 5.591 4.982 4.778 1.00 78.62 107 PRO A O 1
ATOM 752 N N . LEU A 1 108 ? 4.102 6.504 4.072 1.00 75.44 108 LEU A N 1
ATOM 753 C CA . LEU A 1 108 ? 4.282 6.190 2.656 1.00 75.44 108 LEU A CA 1
ATOM 754 C C . LEU A 1 108 ? 5.696 6.566 2.196 1.00 75.44 108 LEU A C 1
ATOM 756 O O . LEU A 1 108 ? 6.167 7.679 2.438 1.00 75.44 108 LEU A O 1
ATOM 760 N N . GLY A 1 109 ? 6.355 5.650 1.490 1.00 63.69 109 GLY A N 1
ATOM 761 C CA . GLY A 1 109 ? 7.612 5.921 0.793 1.00 63.69 109 GLY A CA 1
ATOM 762 C C . GLY A 1 109 ? 8.861 6.073 1.673 1.00 63.69 109 GLY A C 1
ATOM 763 O O . GLY A 1 109 ? 9.921 6.407 1.146 1.00 63.69 109 GLY A O 1
ATOM 764 N N . ARG A 1 110 ? 8.780 5.818 2.986 1.00 60.44 110 ARG A N 1
ATOM 765 C CA . ARG A 1 110 ? 9.964 5.645 3.842 1.00 60.44 110 ARG A CA 1
ATOM 766 C C . ARG A 1 110 ? 10.185 4.145 4.058 1.00 60.44 110 ARG A C 1
ATOM 768 O O . ARG A 1 110 ? 9.507 3.550 4.888 1.00 60.44 110 ARG A O 1
ATOM 775 N N . GLY A 1 111 ? 11.096 3.548 3.279 1.00 51.00 111 GLY A N 1
ATOM 776 C CA . GLY A 1 111 ? 11.559 2.165 3.487 1.00 51.00 111 GLY A CA 1
ATOM 777 C C . GLY A 1 111 ? 12.089 1.980 4.915 1.00 51.00 111 GLY A C 1
ATOM 778 O O . GLY A 1 111 ? 12.479 2.947 5.561 1.00 51.00 111 GLY A O 1
ATOM 779 N N . THR A 1 112 ? 12.125 0.798 5.512 1.00 47.81 112 THR A N 1
ATOM 780 C CA . THR A 1 112 ? 12.194 -0.590 5.038 1.00 47.81 112 THR A CA 1
ATOM 781 C C . THR A 1 112 ? 10.863 -1.221 4.633 1.00 47.81 112 THR A C 1
ATOM 783 O O . THR A 1 112 ? 9.804 -0.726 5.004 1.00 47.81 112 THR A O 1
ATOM 786 N N . PHE A 1 113 ? 10.937 -2.332 3.887 1.00 52.16 113 PHE A N 1
ATOM 787 C CA . PHE A 1 113 ? 9.849 -3.260 3.546 1.00 52.16 113 PHE A CA 1
ATOM 788 C C . PHE A 1 113 ? 9.090 -3.724 4.801 1.00 52.16 113 PHE A C 1
ATOM 790 O O . PHE A 1 113 ? 9.276 -4.835 5.293 1.00 52.16 113 PHE A O 1
ATOM 797 N N . SER A 1 114 ? 8.280 -2.849 5.386 1.00 50.34 114 SER A N 1
ATOM 798 C CA . SER A 1 114 ? 7.498 -3.184 6.560 1.00 50.34 114 SER A CA 1
ATOM 799 C C . SER A 1 114 ? 6.308 -3.983 6.073 1.00 50.34 114 SER A C 1
ATOM 801 O O . SER A 1 114 ? 5.392 -3.446 5.451 1.00 50.34 114 SER A O 1
ATOM 803 N N . ALA A 1 115 ? 6.368 -5.286 6.345 1.00 51.81 115 ALA A N 1
ATOM 804 C CA . ALA A 1 115 ? 5.228 -6.185 6.304 1.00 51.81 115 ALA A CA 1
ATOM 805 C C . ALA A 1 115 ? 3.992 -5.517 6.941 1.00 51.81 115 ALA A C 1
ATOM 807 O O . ALA A 1 115 ? 4.161 -4.645 7.803 1.00 51.81 115 ALA A O 1
ATOM 808 N N . PRO A 1 116 ? 2.764 -5.911 6.547 1.00 57.44 116 PRO A N 1
ATOM 809 C CA . PRO A 1 116 ? 1.545 -5.378 7.143 1.00 57.44 116 PRO A CA 1
ATOM 810 C C . PRO A 1 116 ? 1.658 -5.426 8.668 1.00 57.44 116 PRO A C 1
ATOM 812 O O . PRO A 1 116 ? 1.735 -6.493 9.277 1.00 57.44 116 PRO A O 1
ATOM 815 N N . ARG A 1 117 ? 1.760 -4.242 9.277 1.00 71.19 117 ARG A N 1
ATOM 816 C CA . ARG A 1 117 ? 1.864 -4.112 10.723 1.00 71.19 117 ARG A CA 1
ATOM 817 C C . ARG A 1 117 ? 0.465 -4.308 11.267 1.00 71.19 117 ARG A C 1
ATOM 819 O O . ARG A 1 117 ? -0.448 -3.593 10.862 1.00 71.19 117 ARG A O 1
ATOM 826 N N . ASP A 1 118 ? 0.304 -5.267 12.169 1.00 84.56 118 ASP A N 1
ATOM 827 C CA . ASP A 1 118 ? -0.943 -5.418 12.905 1.00 84.56 118 ASP A CA 1
ATOM 828 C C . ASP A 1 118 ? -1.275 -4.085 13.595 1.00 84.56 118 ASP A C 1
ATOM 830 O O . ASP A 1 118 ? -0.526 -3.617 14.456 1.00 84.56 118 ASP A O 1
ATOM 834 N N . LEU A 1 119 ? -2.361 -3.441 13.158 1.00 88.50 119 LEU A N 1
ATOM 835 C CA . LEU A 1 119 ? -2.787 -2.136 13.666 1.00 88.50 119 LEU A CA 1
ATOM 836 C C . LEU A 1 119 ? -3.567 -2.263 14.977 1.00 88.50 119 LEU A C 1
ATOM 838 O O . LEU A 1 119 ? -3.725 -1.265 15.681 1.00 88.50 119 LEU A O 1
ATOM 842 N N . ARG A 1 120 ? -4.032 -3.470 15.333 1.00 91.44 120 ARG A N 1
ATOM 843 C CA . ARG A 1 120 ? -4.878 -3.700 16.514 1.00 91.44 120 ARG A CA 1
ATOM 844 C C . ARG A 1 120 ? -4.244 -3.189 17.814 1.00 91.44 120 ARG A C 1
ATOM 846 O O . ARG A 1 120 ? -4.935 -2.474 18.539 1.00 91.44 120 ARG A O 1
ATOM 853 N N . PRO A 1 121 ? -2.948 -3.433 18.108 1.00 91.56 121 PRO A N 1
ATOM 854 C CA . PRO A 1 121 ? -2.326 -2.920 19.329 1.00 91.56 121 PRO A CA 1
ATOM 855 C C . PRO A 1 121 ? -2.267 -1.390 19.370 1.00 91.56 121 PRO A C 1
ATOM 857 O O . PRO A 1 121 ? -2.482 -0.793 20.421 1.00 91.56 121 PRO A O 1
ATOM 860 N N . ALA A 1 122 ? -2.003 -0.746 18.228 1.00 90.94 122 ALA A N 1
ATOM 861 C CA . ALA A 1 122 ? -1.934 0.710 18.141 1.00 90.94 122 ALA A CA 1
ATOM 862 C C . ALA A 1 122 ? -3.319 1.353 18.313 1.00 90.94 122 ALA A C 1
ATOM 864 O O . ALA A 1 122 ? -3.447 2.352 19.017 1.00 90.94 122 ALA A O 1
ATOM 865 N N . MET A 1 123 ? -4.361 0.753 17.729 1.00 93.25 123 MET A N 1
ATOM 866 C CA . MET A 1 123 ? -5.740 1.221 17.899 1.00 93.25 123 MET A CA 1
ATOM 867 C C . MET A 1 123 ? -6.226 1.027 19.339 1.00 93.25 123 MET A C 1
ATOM 869 O O . MET A 1 123 ? -6.780 1.955 19.923 1.00 93.25 123 MET A O 1
ATOM 873 N N . ALA A 1 124 ? -5.959 -0.133 19.949 1.00 93.94 124 ALA A N 1
ATOM 874 C CA . ALA A 1 124 ? -6.299 -0.391 21.350 1.00 93.94 124 ALA A CA 1
ATOM 875 C C . ALA A 1 124 ? -5.595 0.591 22.305 1.00 93.94 124 ALA A C 1
ATOM 877 O O . ALA A 1 124 ? -6.209 1.104 23.241 1.00 93.94 124 ALA A O 1
ATOM 878 N N . ALA A 1 125 ? -4.324 0.914 22.038 1.00 94.00 125 ALA A N 1
ATOM 879 C CA . ALA A 1 125 ? -3.596 1.934 22.787 1.00 94.00 125 ALA A CA 1
ATOM 880 C C . ALA A 1 125 ? -4.230 3.328 22.634 1.00 94.00 125 ALA A C 1
ATOM 882 O O . ALA A 1 125 ? -4.392 4.027 23.631 1.00 94.00 125 ALA A O 1
ATOM 883 N N . GLY A 1 126 ? -4.638 3.710 21.417 1.00 92.25 126 GLY A N 1
ATOM 884 C CA . GLY A 1 126 ? -5.337 4.975 21.161 1.00 92.25 126 GLY A CA 1
ATOM 885 C C . GLY A 1 126 ? -6.705 5.072 21.845 1.00 92.25 126 GLY A C 1
ATOM 886 O O . GLY A 1 126 ? -7.089 6.147 22.296 1.00 92.25 126 GLY A O 1
ATOM 887 N N . LEU A 1 127 ? -7.420 3.950 21.966 1.00 94.44 127 LEU A N 1
ATOM 888 C CA . LEU A 1 127 ? -8.713 3.869 22.656 1.00 94.44 127 LEU A CA 1
ATOM 889 C C . LEU A 1 127 ? -8.585 3.820 24.186 1.00 94.44 127 LEU A C 1
ATOM 891 O O . LEU A 1 127 ? -9.570 4.049 24.887 1.00 94.44 127 LEU A O 1
ATOM 895 N N . GLY A 1 128 ? -7.410 3.463 24.715 1.00 96.50 128 GLY A N 1
ATOM 896 C CA . GLY A 1 128 ? -7.212 3.205 26.145 1.00 96.50 128 GLY A CA 1
ATOM 897 C C . GLY A 1 128 ? -7.950 1.960 26.660 1.00 96.50 128 GLY A C 1
ATOM 898 O O . GLY A 1 128 ? -8.118 1.797 27.867 1.00 96.50 128 GLY A O 1
ATOM 899 N N . ARG A 1 129 ? -8.411 1.084 25.758 1.00 96.31 129 ARG A N 1
ATOM 900 C CA . ARG A 1 129 ? -9.131 -0.163 26.058 1.00 96.31 129 ARG A CA 1
ATOM 901 C C . ARG A 1 129 ? -8.913 -1.192 24.941 1.00 96.31 129 ARG A C 1
ATOM 903 O O . ARG A 1 129 ? -8.565 -0.800 23.826 1.00 96.31 129 ARG A O 1
ATOM 910 N N . PRO A 1 130 ? -9.142 -2.494 25.188 1.00 96.38 130 PRO A N 1
ATOM 911 C CA . PRO A 1 130 ? -9.182 -3.469 24.104 1.00 96.38 130 PRO A CA 1
ATOM 912 C C . PRO A 1 130 ? -10.266 -3.119 23.072 1.00 96.38 130 PRO A C 1
ATOM 914 O O . PRO A 1 130 ? -11.302 -2.524 23.402 1.00 96.38 130 PRO A O 1
ATOM 917 N N . LEU A 1 131 ? -10.009 -3.508 21.822 1.00 94.88 131 LEU A N 1
ATOM 918 C CA . LEU A 1 131 ? -10.971 -3.403 20.730 1.00 94.88 131 LEU A CA 1
ATOM 919 C C . LEU A 1 131 ? -12.156 -4.334 20.994 1.00 94.88 131 LEU A C 1
ATOM 921 O O . LEU A 1 131 ? -11.996 -5.475 21.428 1.00 94.88 131 LEU A O 1
ATOM 925 N N . ALA A 1 132 ? -13.357 -3.841 20.729 1.00 97.00 132 ALA A N 1
ATOM 926 C CA . ALA A 1 132 ? -14.550 -4.663 20.693 1.00 97.00 132 ALA A CA 1
ATOM 927 C C . ALA A 1 132 ? -14.552 -5.515 19.417 1.00 97.00 132 ALA A C 1
ATOM 929 O O . ALA A 1 132 ? -14.044 -5.103 18.377 1.00 97.00 132 ALA A O 1
ATOM 930 N N . VAL A 1 133 ? -15.217 -6.671 19.463 1.00 96.44 133 VAL A N 1
ATOM 931 C CA . VAL A 1 133 ? -15.310 -7.595 18.316 1.00 96.44 133 VAL A CA 1
ATOM 932 C C . VAL A 1 133 ? -15.843 -6.900 17.055 1.00 96.44 133 VAL A C 1
ATOM 934 O O . VAL A 1 133 ? -15.346 -7.142 15.960 1.00 96.44 133 VAL A O 1
ATOM 937 N N . ALA A 1 134 ? -16.819 -5.997 17.199 1.00 95.50 134 ALA A N 1
ATOM 938 C CA . ALA A 1 134 ? -17.360 -5.230 16.076 1.00 95.50 134 ALA A CA 1
ATOM 939 C C . ALA A 1 134 ? -16.328 -4.264 15.460 1.00 95.50 134 ALA A C 1
ATOM 941 O O . ALA A 1 134 ? -16.291 -4.106 14.242 1.00 95.50 134 ALA A O 1
ATOM 942 N N . GLU A 1 135 ? -15.468 -3.654 16.282 1.00 95.44 135 GLU A N 1
ATOM 943 C CA . GLU A 1 135 ? -14.390 -2.768 15.823 1.00 95.44 135 GLU A CA 1
ATOM 944 C C . GLU A 1 135 ? -13.327 -3.579 15.076 1.00 95.44 135 GLU A C 1
ATOM 946 O O . GLU A 1 135 ? -12.917 -3.193 13.986 1.00 95.44 135 GLU A O 1
ATOM 951 N N . GLU A 1 136 ? -12.940 -4.747 15.598 1.00 94.94 136 GLU A N 1
ATOM 952 C CA . GLU A 1 136 ? -12.000 -5.650 14.920 1.00 94.94 136 GLU A CA 1
ATOM 953 C C . GLU A 1 136 ? -12.532 -6.131 13.564 1.00 94.94 136 GLU A C 1
ATOM 955 O O . GLU A 1 136 ? -11.797 -6.144 12.575 1.00 94.94 136 GLU A O 1
ATOM 960 N N . GLN A 1 137 ? -13.817 -6.490 13.493 1.00 95.56 137 GLN A N 1
ATOM 961 C CA . GLN A 1 137 ? -14.466 -6.886 12.240 1.00 95.56 137 GLN A CA 1
ATOM 962 C C . GLN A 1 137 ? -14.511 -5.731 11.235 1.00 95.56 137 GLN A C 1
ATOM 964 O O . GLN A 1 137 ? -14.203 -5.930 10.059 1.00 95.56 137 GLN A O 1
ATOM 969 N N . ALA A 1 138 ? -14.839 -4.519 11.686 1.00 93.69 138 ALA A N 1
ATOM 970 C CA . ALA A 1 138 ? -14.841 -3.332 10.838 1.00 93.69 138 ALA A CA 1
ATOM 971 C C . ALA A 1 138 ? -13.430 -2.983 10.335 1.00 93.69 138 ALA A C 1
ATOM 973 O O . ALA A 1 138 ? -13.265 -2.644 9.164 1.00 93.69 138 ALA A O 1
ATOM 974 N N . MET A 1 139 ? -12.404 -3.129 11.181 1.00 93.25 139 MET A N 1
ATOM 975 C CA . MET A 1 139 ? -11.002 -2.972 10.784 1.00 93.25 139 MET A CA 1
ATOM 976 C C . MET A 1 139 ? -10.602 -3.990 9.712 1.00 93.25 139 MET A C 1
ATOM 978 O O . MET A 1 139 ? -10.007 -3.615 8.703 1.00 93.25 139 MET A O 1
ATOM 982 N N . ALA A 1 140 ? -10.952 -5.266 9.899 1.00 92.94 140 ALA A N 1
ATOM 983 C CA . ALA A 1 140 ? -10.654 -6.317 8.930 1.00 92.94 140 ALA A CA 1
ATOM 984 C C . ALA A 1 140 ? -11.351 -6.072 7.580 1.00 92.94 140 ALA A C 1
ATOM 986 O O . ALA A 1 140 ? -10.728 -6.232 6.531 1.00 92.94 140 ALA A O 1
ATOM 987 N N . ALA A 1 141 ? -12.613 -5.632 7.598 1.00 94.06 141 ALA A N 1
ATOM 988 C CA . ALA A 1 141 ? -13.348 -5.271 6.387 1.00 94.06 141 ALA A CA 1
ATOM 989 C C . ALA A 1 141 ? -12.724 -4.057 5.678 1.00 94.06 141 ALA A C 1
ATOM 991 O O . ALA A 1 141 ? -12.526 -4.078 4.465 1.00 94.06 141 ALA A O 1
ATOM 992 N N . ALA A 1 142 ? -12.348 -3.019 6.431 1.00 92.50 142 ALA A N 1
ATOM 993 C CA . ALA A 1 142 ? -11.691 -1.840 5.877 1.00 92.50 142 ALA A CA 1
ATOM 994 C C . ALA A 1 142 ? -10.336 -2.182 5.232 1.00 92.50 142 ALA A C 1
ATOM 996 O O . ALA A 1 142 ? -10.004 -1.632 4.182 1.00 92.50 142 ALA A O 1
ATOM 997 N N . GLU A 1 143 ? -9.574 -3.104 5.826 1.00 90.56 143 GLU A N 1
ATOM 998 C CA . GLU A 1 143 ? -8.302 -3.575 5.276 1.00 90.56 143 GLU A CA 1
ATOM 999 C C . GLU A 1 143 ? -8.507 -4.417 4.011 1.00 90.56 143 GLU A C 1
ATOM 1001 O O . GLU A 1 143 ? -7.805 -4.215 3.020 1.00 90.56 143 GLU A O 1
ATOM 1006 N N . ALA A 1 144 ? -9.501 -5.311 4.000 1.00 90.75 144 ALA A N 1
ATOM 1007 C CA . ALA A 1 144 ? -9.858 -6.082 2.809 1.00 90.75 144 ALA A CA 1
ATOM 1008 C C . ALA A 1 144 ? -10.237 -5.162 1.637 1.00 90.75 144 ALA A C 1
ATOM 1010 O O . ALA A 1 144 ? -9.748 -5.344 0.521 1.00 90.75 144 ALA A O 1
ATOM 1011 N N . ASP A 1 145 ? -11.026 -4.121 1.903 1.00 90.69 145 ASP A N 1
ATOM 1012 C CA . ASP A 1 145 ? -11.416 -3.137 0.894 1.00 90.69 145 ASP A CA 1
ATOM 1013 C C . ASP A 1 145 ? -10.230 -2.288 0.417 1.00 90.69 145 ASP A C 1
ATOM 1015 O O . ASP A 1 145 ? -10.117 -1.991 -0.775 1.00 90.69 145 ASP A O 1
ATOM 1019 N N . ARG A 1 146 ? -9.302 -1.931 1.317 1.00 89.88 146 ARG A N 1
ATOM 1020 C CA . ARG A 1 146 ? -8.049 -1.252 0.955 1.00 89.88 146 ARG A CA 1
ATOM 1021 C C . ARG A 1 146 ? -7.213 -2.118 0.013 1.00 89.88 146 ARG A C 1
ATOM 1023 O O . ARG A 1 146 ? -6.741 -1.620 -1.008 1.00 89.88 146 ARG A O 1
ATOM 1030 N N . ILE A 1 147 ? -7.040 -3.398 0.341 1.00 88.25 147 ILE A N 1
ATOM 1031 C CA . ILE A 1 147 ? -6.297 -4.357 -0.485 1.00 88.25 147 ILE A CA 1
ATOM 1032 C C . ILE A 1 147 ? -6.969 -4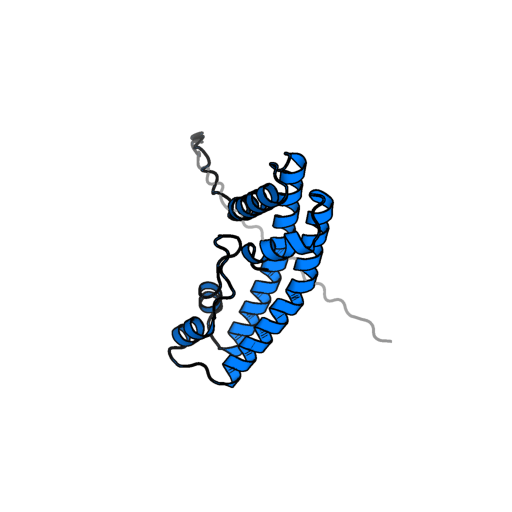.501 -1.852 1.00 88.25 147 ILE A C 1
ATOM 1034 O O . ILE A 1 147 ? -6.295 -4.364 -2.872 1.00 88.25 147 ILE A O 1
ATOM 1038 N N . ALA A 1 148 ? -8.290 -4.692 -1.890 1.00 90.06 148 ALA A N 1
ATOM 1039 C CA . ALA A 1 148 ? -9.045 -4.811 -3.135 1.00 90.06 148 ALA A CA 1
ATOM 1040 C C . ALA A 1 148 ? -8.925 -3.552 -4.014 1.00 90.06 148 ALA A C 1
ATOM 1042 O O . ALA A 1 148 ? -8.756 -3.659 -5.229 1.00 90.06 148 ALA A O 1
ATOM 1043 N N . ALA A 1 149 ? -8.945 -2.357 -3.413 1.00 89.00 149 ALA A N 1
ATOM 1044 C CA . ALA A 1 149 ? -8.772 -1.096 -4.131 1.00 89.00 149 ALA A CA 1
ATOM 1045 C C . ALA A 1 149 ? -7.347 -0.913 -4.687 1.00 89.00 149 ALA A C 1
ATOM 1047 O O . ALA A 1 149 ? -7.169 -0.346 -5.766 1.00 89.00 149 ALA A O 1
ATOM 1048 N N . LEU A 1 150 ? -6.324 -1.389 -3.971 1.00 88.38 150 LEU A N 1
ATOM 1049 C CA . LEU A 1 150 ? -4.920 -1.253 -4.371 1.00 88.38 150 LEU A CA 1
ATOM 1050 C C . LEU A 1 150 ? -4.445 -2.347 -5.331 1.00 88.38 150 LEU A C 1
ATOM 1052 O O . LEU A 1 150 ? -3.540 -2.103 -6.127 1.00 88.38 150 LEU A O 1
ATOM 1056 N N . GLN A 1 151 ? -5.056 -3.528 -5.315 1.00 89.50 151 GLN A N 1
ATOM 1057 C CA . GLN A 1 151 ? -4.672 -4.654 -6.164 1.00 89.50 151 GLN A CA 1
ATOM 1058 C C . GLN A 1 151 ? -4.594 -4.330 -7.672 1.00 89.50 151 GLN A C 1
ATOM 1060 O O . GLN A 1 151 ? -3.550 -4.616 -8.269 1.00 89.50 151 GLN A O 1
ATOM 1065 N N . PRO A 1 152 ? -5.600 -3.698 -8.319 1.00 90.06 152 PRO A N 1
ATOM 1066 C CA . PRO A 1 152 ? -5.502 -3.358 -9.743 1.00 90.06 152 PRO A CA 1
ATOM 1067 C C . PRO A 1 152 ? -4.390 -2.341 -10.019 1.00 90.06 152 PRO A C 1
ATOM 1069 O O . PRO A 1 152 ? -3.761 -2.360 -11.076 1.00 90.06 152 PRO A O 1
ATOM 1072 N N . HIS A 1 153 ? -4.115 -1.462 -9.056 1.00 88.88 153 HIS A N 1
ATOM 1073 C CA . HIS A 1 153 ? -3.027 -0.504 -9.145 1.00 88.88 153 HIS A CA 1
ATOM 1074 C C . HIS A 1 153 ? -1.676 -1.221 -9.080 1.00 88.88 153 HIS A C 1
ATOM 1076 O O . HIS A 1 153 ? -0.834 -1.005 -9.952 1.00 88.88 153 HIS A O 1
ATOM 1082 N N . ARG A 1 154 ? -1.486 -2.118 -8.113 1.00 89.62 154 ARG A N 1
ATOM 1083 C CA . ARG A 1 154 ? -0.258 -2.902 -7.972 1.00 89.62 154 ARG A CA 1
ATOM 1084 C C . ARG A 1 154 ? 0.063 -3.696 -9.239 1.00 89.62 154 ARG A C 1
ATOM 1086 O O . ARG A 1 154 ? 1.208 -3.668 -9.683 1.00 89.62 154 ARG A O 1
ATOM 1093 N N . GLN A 1 155 ? -0.942 -4.325 -9.850 1.00 91.69 155 GLN A N 1
ATOM 1094 C CA . GLN A 1 155 ? -0.758 -5.034 -11.116 1.00 91.69 155 GLN A CA 1
ATOM 1095 C C . GLN A 1 155 ? -0.363 -4.078 -12.248 1.00 91.69 155 GLN A C 1
ATOM 1097 O O . GLN A 1 155 ? 0.657 -4.286 -12.896 1.00 91.69 155 GLN A O 1
ATOM 1102 N N . ALA A 1 156 ? -1.092 -2.972 -12.422 1.00 91.50 156 ALA A N 1
ATOM 1103 C CA . ALA A 1 156 ? -0.782 -1.992 -13.463 1.00 91.50 156 ALA A CA 1
ATOM 1104 C C . ALA A 1 156 ? 0.619 -1.370 -13.309 1.00 91.50 156 ALA A C 1
ATOM 1106 O O . ALA A 1 156 ? 1.262 -1.032 -14.304 1.00 91.50 156 ALA A O 1
ATOM 1107 N N . LEU A 1 157 ? 1.102 -1.198 -12.073 1.00 91.38 157 LEU A N 1
ATOM 1108 C CA . LEU A 1 157 ? 2.470 -0.757 -11.808 1.00 91.38 157 LEU A CA 1
ATOM 1109 C C . LEU A 1 157 ? 3.482 -1.826 -12.233 1.00 91.38 157 LEU A C 1
ATOM 1111 O O . LEU A 1 157 ? 4.431 -1.497 -12.939 1.00 91.38 157 LEU A O 1
ATOM 1115 N N . ALA A 1 158 ? 3.265 -3.086 -11.847 1.00 93.56 158 ALA A N 1
ATOM 1116 C CA . ALA A 1 158 ? 4.128 -4.194 -12.246 1.00 93.56 158 ALA A CA 1
ATOM 1117 C C . ALA A 1 158 ? 4.206 -4.330 -13.773 1.00 93.56 158 ALA A C 1
ATOM 111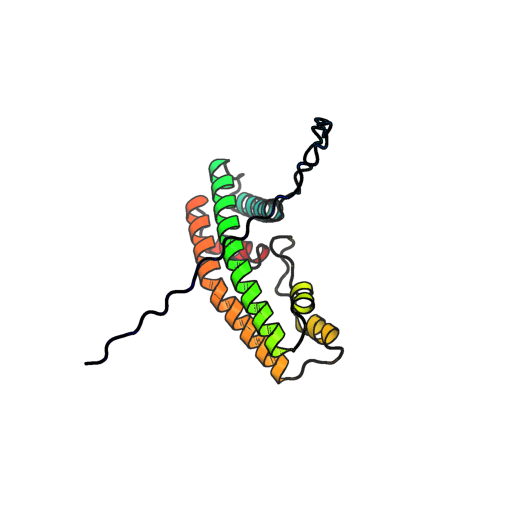9 O O . ALA A 1 158 ? 5.304 -4.421 -14.310 1.00 93.56 158 ALA A O 1
ATOM 1120 N N . ASP A 1 159 ? 3.075 -4.240 -14.476 1.00 93.88 159 ASP A N 1
ATOM 1121 C CA . ASP A 1 159 ? 3.018 -4.340 -15.938 1.00 93.88 159 ASP A CA 1
ATOM 1122 C C . ASP A 1 159 ? 3.789 -3.198 -16.621 1.00 93.88 159 ASP A C 1
ATOM 1124 O O . ASP A 1 159 ? 4.550 -3.416 -17.563 1.00 93.88 159 ASP A O 1
ATOM 1128 N N . ARG A 1 160 ? 3.654 -1.959 -16.126 1.00 92.62 160 ARG A N 1
ATOM 1129 C CA . ARG A 1 160 ? 4.416 -0.813 -16.655 1.00 92.62 160 ARG A CA 1
ATOM 1130 C C . ARG A 1 160 ? 5.914 -0.980 -16.434 1.00 92.62 160 ARG A C 1
ATOM 1132 O O . ARG A 1 160 ? 6.701 -0.707 -17.337 1.00 92.62 160 ARG A O 1
ATOM 1139 N N . LEU A 1 161 ? 6.310 -1.435 -15.248 1.00 91.88 161 LEU A N 1
ATOM 1140 C CA . LEU A 1 161 ? 7.712 -1.697 -14.934 1.00 91.88 161 LEU A CA 1
ATOM 1141 C C . LEU A 1 161 ? 8.265 -2.869 -15.750 1.00 91.88 161 LEU A C 1
ATOM 1143 O O . LEU A 1 161 ? 9.420 -2.813 -16.166 1.00 91.88 161 LEU A O 1
ATOM 1147 N N . ALA A 1 162 ? 7.447 -3.880 -16.042 1.00 94.81 162 ALA A N 1
ATOM 1148 C CA . ALA A 1 162 ? 7.809 -4.993 -16.910 1.00 94.81 162 ALA A CA 1
ATOM 1149 C C . ALA A 1 162 ? 8.126 -4.511 -18.328 1.00 94.81 162 ALA A C 1
ATOM 1151 O O . ALA A 1 162 ? 9.162 -4.867 -18.880 1.00 94.81 162 ALA A O 1
ATOM 1152 N N . VAL A 1 163 ? 7.304 -3.618 -18.889 1.00 94.06 163 VAL A N 1
ATOM 1153 C CA . VAL A 1 163 ? 7.575 -2.998 -20.198 1.00 94.06 163 VAL A CA 1
ATOM 1154 C C . VAL A 1 163 ? 8.850 -2.151 -20.173 1.00 94.06 163 VAL A C 1
ATOM 1156 O O . VAL A 1 163 ? 9.628 -2.194 -21.123 1.00 94.06 163 VAL A O 1
ATOM 1159 N N . LEU A 1 164 ? 9.086 -1.397 -19.095 1.00 91.81 164 LEU A N 1
ATOM 1160 C CA . LEU A 1 164 ? 10.266 -0.532 -18.971 1.00 91.81 164 LEU A CA 1
ATOM 1161 C C . LEU A 1 164 ? 11.575 -1.311 -18.809 1.00 91.81 164 LEU A C 1
ATOM 1163 O O . LEU A 1 164 ? 12.606 -0.872 -19.305 1.00 91.81 164 LEU A O 1
ATOM 1167 N N . THR A 1 165 ? 11.547 -2.430 -18.088 1.00 91.44 165 THR A N 1
ATOM 1168 C CA . THR A 1 165 ? 12.760 -3.158 -17.679 1.00 91.44 165 THR A CA 1
ATOM 1169 C C . THR A 1 165 ? 12.975 -4.459 -18.451 1.00 91.44 165 THR A C 1
ATOM 1171 O O . THR A 1 165 ? 14.077 -5.001 -18.447 1.00 91.44 165 THR A O 1
ATOM 1174 N N . GLY A 1 166 ? 11.940 -4.977 -19.112 1.00 92.62 166 GLY A N 1
ATOM 1175 C CA . GLY A 1 166 ? 11.930 -6.311 -19.711 1.00 92.62 166 GLY A CA 1
ATOM 1176 C C . GLY A 1 166 ? 11.812 -7.452 -18.692 1.00 92.62 166 GLY A C 1
ATOM 1177 O O . GLY A 1 166 ? 11.898 -8.617 -19.076 1.00 92.62 166 GLY A O 1
ATOM 1178 N N . LEU A 1 167 ? 11.633 -7.15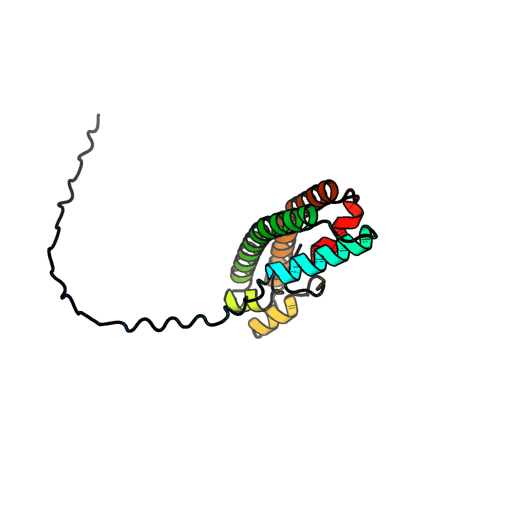0 -17.401 1.00 92.94 167 LEU A N 1
ATOM 1179 C CA . LEU A 1 167 ? 11.407 -8.160 -16.368 1.00 92.94 167 LEU A CA 1
ATOM 1180 C C . LEU A 1 167 ? 9.964 -8.671 -16.405 1.00 92.94 167 LEU A C 1
ATOM 1182 O O . LEU A 1 167 ? 9.035 -7.931 -16.709 1.00 92.94 167 LEU A O 1
ATOM 1186 N N . ALA A 1 168 ? 9.770 -9.935 -16.034 1.00 94.00 168 ALA A N 1
ATOM 1187 C CA . ALA A 1 168 ? 8.436 -10.501 -15.883 1.00 94.00 168 ALA A CA 1
ATOM 1188 C C . ALA A 1 168 ? 7.709 -9.869 -14.669 1.00 94.00 168 ALA A C 1
ATOM 1190 O O . ALA A 1 168 ? 8.354 -9.672 -13.628 1.00 94.00 168 ALA A O 1
ATOM 1191 N N . PRO A 1 169 ? 6.395 -9.565 -14.749 1.00 92.88 169 PRO A N 1
ATOM 1192 C CA . PRO A 1 169 ? 5.640 -8.948 -13.653 1.00 92.88 169 PRO A CA 1
ATOM 1193 C C . PRO A 1 169 ? 5.756 -9.701 -12.321 1.00 92.88 169 PRO A C 1
ATOM 1195 O O . PRO A 1 169 ? 5.794 -9.084 -11.258 1.00 92.88 169 PRO A O 1
ATOM 1198 N N . GLU A 1 170 ? 5.894 -11.026 -12.362 1.00 92.75 170 GLU A N 1
ATOM 1199 C CA . GLU A 1 170 ? 6.015 -11.902 -11.194 1.00 92.75 170 GLU A CA 1
ATOM 1200 C C . GLU A 1 170 ? 7.300 -11.650 -10.396 1.00 92.75 170 GLU A C 1
ATOM 1202 O O . GLU A 1 170 ? 7.314 -11.856 -9.184 1.00 92.75 170 GLU A O 1
ATOM 1207 N N . ARG A 1 171 ? 8.369 -11.163 -11.046 1.00 91.25 171 ARG A N 1
ATOM 1208 C CA . ARG A 1 171 ? 9.612 -10.749 -10.370 1.00 91.25 171 ARG A CA 1
ATOM 1209 C C . ARG A 1 171 ? 9.505 -9.351 -9.766 1.00 91.25 171 ARG A C 1
ATOM 1211 O O . ARG A 1 171 ? 10.191 -9.043 -8.800 1.00 91.25 171 ARG A O 1
ATOM 1218 N N . ILE A 1 172 ? 8.625 -8.513 -10.309 1.00 91.00 172 ILE A N 1
ATOM 1219 C CA . ILE A 1 172 ? 8.449 -7.120 -9.883 1.00 91.00 172 ILE A CA 1
ATOM 1220 C C . ILE A 1 172 ? 7.457 -7.024 -8.721 1.00 91.00 172 ILE A C 1
ATOM 1222 O O . ILE A 1 172 ? 7.689 -6.284 -7.767 1.00 91.00 172 ILE A O 1
ATOM 1226 N N . LEU A 1 173 ? 6.358 -7.784 -8.766 1.00 90.19 173 LEU A N 1
ATOM 1227 C CA . LEU A 1 173 ? 5.288 -7.767 -7.763 1.00 90.19 173 LEU A CA 1
ATOM 1228 C C . LEU A 1 173 ? 5.767 -7.915 -6.305 1.00 90.19 173 LEU A C 1
ATOM 1230 O O . LEU A 1 173 ? 5.191 -7.230 -5.453 1.00 90.19 173 LEU A O 1
ATOM 1234 N N . PRO A 1 174 ? 6.772 -8.749 -5.969 1.00 87.94 174 PRO A N 1
ATOM 1235 C CA . PRO A 1 174 ? 7.313 -8.857 -4.612 1.00 87.94 174 PRO A CA 1
ATOM 1236 C C . PRO A 1 174 ? 8.080 -7.617 -4.135 1.00 87.94 174 PRO A C 1
ATOM 1238 O O . PRO A 1 174 ? 8.241 -7.438 -2.932 1.00 87.94 174 PRO A O 1
ATOM 1241 N N . LEU A 1 175 ? 8.531 -6.753 -5.050 1.00 85.12 175 LEU A N 1
ATOM 1242 C CA . LEU A 1 175 ? 9.294 -5.537 -4.736 1.00 85.12 175 LEU A CA 1
ATOM 1243 C C . LEU A 1 175 ? 8.384 -4.347 -4.393 1.00 85.12 175 LEU A C 1
ATOM 1245 O O . LEU A 1 175 ? 8.793 -3.415 -3.702 1.00 85.12 175 LEU A O 1
ATOM 1249 N N . LEU A 1 176 ? 7.135 -4.379 -4.864 1.00 84.38 176 LEU A N 1
ATOM 1250 C CA . LEU A 1 176 ? 6.176 -3.280 -4.728 1.00 84.38 176 LEU A CA 1
ATOM 1251 C C . LEU A 1 176 ? 5.657 -3.005 -3.302 1.00 84.38 176 LEU A C 1
ATOM 1253 O O . LEU A 1 176 ? 5.375 -1.837 -3.027 1.00 84.38 176 LEU A O 1
ATOM 1257 N N . PRO A 1 177 ? 5.557 -3.976 -2.368 1.00 76.12 177 PRO A N 1
ATOM 1258 C CA . PRO A 1 177 ? 5.066 -3.703 -1.017 1.00 76.12 177 PRO A CA 1
ATOM 1259 C C . PRO A 1 177 ? 5.869 -2.668 -0.236 1.00 76.12 177 PRO A C 1
ATOM 1261 O O . PRO A 1 177 ? 5.307 -1.950 0.588 1.00 76.12 177 PRO A O 1
ATOM 1264 N N . GLY A 1 178 ? 7.160 -2.502 -0.547 1.00 66.75 178 GLY A N 1
ATOM 1265 C CA . GLY A 1 178 ? 7.992 -1.438 0.026 1.00 66.75 178 GLY A CA 1
ATOM 1266 C C . GLY A 1 178 ? 7.503 -0.014 -0.289 1.00 66.75 178 GLY A C 1
ATOM 1267 O O . GLY A 1 178 ? 7.924 0.938 0.364 1.00 66.75 178 GLY A O 1
ATOM 1268 N N . LEU A 1 179 ? 6.588 0.144 -1.252 1.00 66.62 179 LEU A N 1
ATOM 1269 C CA . LEU A 1 179 ? 5.939 1.412 -1.598 1.00 66.62 179 LEU A CA 1
ATOM 1270 C C . LEU A 1 179 ? 4.624 1.649 -0.830 1.00 66.62 179 LEU A C 1
ATOM 1272 O O . LEU A 1 179 ? 4.026 2.716 -0.975 1.00 66.62 179 LEU A O 1
ATOM 1276 N N . GLY A 1 180 ? 4.179 0.681 -0.019 1.00 62.91 180 GLY A N 1
ATOM 1277 C CA . GLY A 1 180 ? 2.879 0.691 0.661 1.00 62.91 180 GLY A CA 1
ATOM 1278 C C . GLY A 1 180 ? 1.744 0.028 -0.136 1.00 62.91 180 GLY A C 1
ATOM 1279 O O . GLY A 1 180 ? 0.599 0.473 -0.022 1.00 62.91 180 GLY A O 1
ATOM 1280 N N . LEU A 1 181 ? 2.063 -0.997 -0.944 1.00 58.50 181 LEU A N 1
ATOM 1281 C CA . LEU A 1 181 ? 1.162 -1.720 -1.865 1.00 58.50 181 LEU A CA 1
ATOM 1282 C C . LEU A 1 181 ? 0.975 -3.211 -1.548 1.00 58.50 181 LEU A C 1
ATOM 1284 O O . LEU A 1 181 ? 1.883 -3.831 -0.962 1.00 58.50 181 LEU A O 1
#

pLDDT: mean 79.03, std 17.79, range [41.28, 97.0]

Foldseek 3Di:
DDDDDDDDDDDDDDDDDDDDDDDPDPPPPPPDPPPPPCPLLNQLLVLLQVLLCVVLVHHDDPVLSVLSSVLLVVLLVLLVVLVVQLLVLLCVLLVFDSVQSVVLDDDASDDDLDDPDDSQVSSCVRNVHHDDPSSVVSNVVSVVVSCVSCVVSLQVSLVSNCVSRVDDSVSSSVSCVRRVD

Radius of gyration: 25.16 Å; chains: 1; bounding box: 71×65×46 Å